Protein AF-A0A935T3U0-F1 (afdb_monomer_lite)

pLDDT: mean 89.56, std 12.7, range [41.94, 97.56]

Foldseek 3Di:
DDLLVQLLVLLVQLLVLLVVDDWDCSVVLNVQSVVLNVCCVPCVLVSLVSLLVSLVVVVVRLVVVVVCVPSCPSSVVSSVSSNVSSCVSNDDDPDDD

Sequence (97 aa):
MSVHGEYARSLASVLELLAEGELRGRDALLDALDAARATETRELSSAARTARAVLDRIDAALDEARDAADDHARLREACHHLRAHCHAILGPPSGGR

Structure (mmCIF, N/CA/C/O backbone):
data_AF-A0A935T3U0-F1
#
_entry.id   AF-A0A935T3U0-F1
#
loop_
_atom_site.group_PDB
_atom_site.id
_atom_site.type_symbol
_atom_site.label_atom_id
_atom_site.label_alt_id
_atom_site.label_comp_id
_atom_site.label_asym_id
_atom_site.label_entity_id
_atom_site.label_seq_id
_atom_site.pdbx_PDB_ins_code
_atom_site.Cartn_x
_atom_site.Cartn_y
_atom_site.Cartn_z
_atom_site.occupancy
_atom_site.B_iso_or_equiv
_atom_site.auth_seq_id
_atom_site.auth_comp_id
_atom_site.auth_asym_id
_atom_site.auth_atom_id
_atom_site.pdbx_PDB_model_num
ATOM 1 N N . MET A 1 1 ? 6.427 5.924 -19.113 1.00 65.69 1 MET A N 1
ATOM 2 C CA . MET A 1 1 ? 6.757 6.198 -17.696 1.00 65.69 1 MET A CA 1
ATOM 3 C C . MET A 1 1 ? 7.507 4.972 -17.166 1.00 65.69 1 MET A C 1
ATOM 5 O O . MET A 1 1 ? 7.322 3.912 -17.746 1.00 65.69 1 MET A O 1
ATOM 9 N N . SER A 1 2 ? 8.431 5.096 -16.204 1.00 86.88 2 SER A N 1
ATOM 10 C CA . SER A 1 2 ? 9.209 3.943 -15.695 1.00 86.88 2 SER A CA 1
ATOM 11 C C . SER A 1 2 ? 8.453 3.233 -14.570 1.00 86.88 2 SER A C 1
ATOM 13 O O . SER A 1 2 ? 7.903 3.921 -13.712 1.00 86.88 2 SER A O 1
ATOM 15 N N . VAL A 1 3 ? 8.510 1.895 -14.525 1.00 87.88 3 VAL A N 1
ATOM 16 C CA . VAL A 1 3 ? 7.885 1.050 -13.484 1.00 87.88 3 VAL A CA 1
ATOM 17 C C . VAL A 1 3 ? 8.259 1.510 -12.071 1.00 87.88 3 VAL A C 1
ATOM 19 O O . VAL A 1 3 ? 7.410 1.551 -11.188 1.00 87.88 3 VAL A O 1
ATOM 22 N N . HIS A 1 4 ? 9.513 1.919 -11.860 1.00 90.94 4 HIS A N 1
ATOM 23 C CA . HIS A 1 4 ? 9.970 2.435 -10.566 1.00 90.94 4 HIS A CA 1
ATOM 24 C C . HIS A 1 4 ? 9.271 3.754 -10.194 1.00 90.94 4 HIS A C 1
ATOM 26 O O . HIS A 1 4 ? 8.826 3.923 -9.065 1.00 90.94 4 HIS A O 1
ATOM 32 N N . GLY A 1 5 ? 9.119 4.680 -11.146 1.00 94.00 5 GLY A N 1
ATOM 33 C CA . GLY A 1 5 ? 8.459 5.963 -10.888 1.00 94.00 5 GLY A CA 1
ATOM 34 C C . GLY A 1 5 ? 6.955 5.823 -10.640 1.00 94.00 5 GLY A C 1
ATOM 35 O O . GLY A 1 5 ? 6.394 6.562 -9.835 1.00 94.00 5 GLY A O 1
ATOM 36 N N . GLU A 1 6 ? 6.308 4.868 -11.310 1.00 96.19 6 GLU A N 1
ATOM 37 C CA . GLU A 1 6 ? 4.898 4.544 -11.075 1.00 96.19 6 GLU A CA 1
ATOM 38 C C . GLU A 1 6 ? 4.701 3.903 -9.698 1.00 96.19 6 GLU A C 1
ATOM 40 O O . GLU A 1 6 ? 3.854 4.361 -8.935 1.00 96.19 6 GLU A O 1
ATOM 45 N N . TYR A 1 7 ? 5.561 2.948 -9.329 1.00 96.38 7 TYR A N 1
ATOM 46 C CA . TYR A 1 7 ? 5.593 2.368 -7.986 1.00 96.38 7 TYR A CA 1
ATOM 47 C C . TYR A 1 7 ? 5.764 3.434 -6.896 1.00 96.38 7 TYR A C 1
ATOM 49 O O . TYR A 1 7 ? 4.946 3.499 -5.982 1.00 96.38 7 TYR A O 1
ATOM 57 N N . ALA A 1 8 ? 6.774 4.302 -7.015 1.00 96.00 8 ALA A N 1
ATOM 58 C CA . ALA A 1 8 ? 7.063 5.329 -6.014 1.00 96.00 8 ALA A CA 1
ATOM 59 C C . ALA A 1 8 ? 5.896 6.317 -5.849 1.00 96.00 8 ALA A C 1
ATOM 61 O O . ALA A 1 8 ? 5.562 6.717 -4.733 1.00 96.00 8 ALA A O 1
ATOM 62 N N . ARG A 1 9 ? 5.228 6.685 -6.955 1.00 96.81 9 ARG A N 1
ATOM 63 C CA . ARG A 1 9 ? 4.032 7.537 -6.910 1.00 96.81 9 ARG A CA 1
ATOM 64 C C . ARG A 1 9 ? 2.878 6.840 -6.194 1.00 96.81 9 ARG A C 1
ATOM 66 O O . ARG A 1 9 ? 2.279 7.439 -5.309 1.00 96.81 9 ARG A O 1
ATOM 73 N N . SER A 1 10 ? 2.573 5.596 -6.555 1.00 97.06 10 SER A N 1
ATOM 74 C CA . SER A 1 10 ? 1.493 4.845 -5.910 1.00 97.06 10 SER A CA 1
ATOM 75 C C . SER A 1 10 ? 1.769 4.589 -4.429 1.00 97.06 10 SER A C 1
ATOM 77 O O . SER A 1 10 ? 0.848 4.675 -3.623 1.00 97.06 10 SER A O 1
ATOM 79 N N . LEU A 1 11 ? 3.026 4.337 -4.053 1.00 97.44 11 LEU A N 1
ATOM 80 C CA . LEU A 1 11 ? 3.437 4.194 -2.657 1.00 97.44 11 LEU A CA 1
ATOM 81 C C . LEU A 1 11 ? 3.208 5.488 -1.869 1.00 97.44 11 LEU A C 1
ATOM 83 O O . LEU A 1 11 ? 2.638 5.442 -0.782 1.00 97.44 11 LEU A O 1
ATOM 87 N N . ALA A 1 12 ? 3.587 6.636 -2.435 1.00 97.38 12 ALA A N 1
ATOM 88 C CA . ALA A 1 12 ? 3.332 7.935 -1.818 1.00 97.38 12 ALA A CA 1
ATOM 89 C C . ALA A 1 12 ? 1.830 8.189 -1.602 1.00 97.38 12 ALA A C 1
ATOM 91 O O . ALA A 1 12 ? 1.446 8.624 -0.521 1.00 97.38 12 ALA A O 1
ATOM 92 N N . SER A 1 13 ? 0.978 7.853 -2.577 1.00 97.00 13 SER A N 1
ATOM 93 C CA . SER A 1 13 ? -0.478 8.000 -2.433 1.00 97.00 13 SER A CA 1
ATOM 94 C C . SER A 1 13 ? -1.067 7.103 -1.341 1.00 97.00 13 SER A C 1
ATOM 96 O O . SER A 1 13 ? -1.957 7.537 -0.617 1.00 97.00 13 SER A O 1
ATOM 98 N N . VAL A 1 14 ? -0.581 5.865 -1.191 1.00 97.25 14 VAL A N 1
ATOM 99 C CA . VAL A 1 14 ? -1.018 4.990 -0.089 1.00 97.25 14 VAL A CA 1
ATOM 100 C C . VAL A 1 14 ? -0.590 5.565 1.260 1.00 97.25 14 VAL A C 1
ATOM 102 O O . VAL A 1 14 ? -1.401 5.579 2.177 1.00 97.25 14 VAL A O 1
ATOM 105 N N . LEU A 1 15 ? 0.648 6.057 1.383 1.00 97.19 15 LEU A N 1
ATOM 106 C CA . LEU A 1 15 ? 1.149 6.681 2.613 1.00 97.19 15 LEU A CA 1
ATOM 107 C C . LEU A 1 15 ? 0.309 7.898 3.025 1.00 97.19 15 LEU A C 1
ATOM 109 O O . LEU A 1 15 ? -0.069 8.005 4.187 1.00 97.19 15 LEU A O 1
ATOM 113 N N . GLU A 1 16 ? -0.008 8.779 2.077 1.00 96.12 16 GLU A N 1
ATOM 114 C CA . GLU A 1 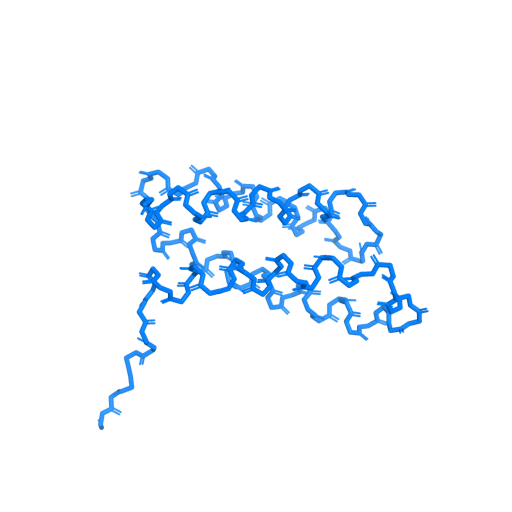16 ? -0.839 9.968 2.302 1.00 96.12 16 GLU A CA 1
ATOM 115 C C . GLU A 1 16 ? -2.241 9.584 2.795 1.00 96.12 16 GLU A C 1
ATOM 117 O O . GLU A 1 16 ? -2.643 9.971 3.890 1.00 96.12 16 GLU A O 1
ATOM 122 N N . LEU A 1 17 ? -2.941 8.723 2.051 1.00 95.19 17 LEU A N 1
ATOM 123 C CA . LEU A 1 17 ? -4.295 8.286 2.406 1.00 95.19 17 LEU A CA 1
ATOM 124 C C . LEU A 1 17 ? -4.336 7.492 3.718 1.00 95.19 17 LEU A C 1
ATOM 126 O O . LEU A 1 17 ? -5.291 7.597 4.484 1.00 95.19 17 LEU A O 1
ATOM 130 N N . LEU A 1 18 ? -3.307 6.685 3.990 1.00 94.31 18 LEU A N 1
ATOM 131 C CA . LEU A 1 18 ? -3.204 5.934 5.237 1.00 94.31 18 LEU A CA 1
ATOM 132 C C . LEU A 1 18 ? -2.967 6.864 6.432 1.00 94.31 18 LEU A C 1
ATOM 134 O O . LEU A 1 18 ? -3.509 6.600 7.501 1.00 94.31 18 LEU A O 1
ATOM 138 N N . ALA A 1 19 ? -2.187 7.936 6.264 1.00 94.25 19 ALA A N 1
ATOM 139 C CA . ALA A 1 19 ? -1.936 8.924 7.312 1.00 94.25 19 ALA A CA 1
ATOM 140 C C . ALA A 1 19 ? -3.186 9.750 7.655 1.00 94.25 19 ALA A C 1
ATOM 142 O O . ALA A 1 19 ? -3.377 10.113 8.816 1.00 94.25 19 ALA A O 1
ATOM 143 N N . GLU A 1 20 ? -4.043 10.007 6.665 1.00 91.75 20 GLU A N 1
ATOM 144 C CA . GLU A 1 20 ? -5.329 10.694 6.841 1.00 91.75 20 GLU A CA 1
ATOM 145 C C . GLU A 1 20 ? -6.406 9.804 7.484 1.00 91.75 20 GLU A C 1
ATOM 147 O O . GLU A 1 20 ? -7.321 10.316 8.128 1.00 91.75 20 GLU A O 1
ATOM 152 N N . GLY A 1 21 ? -6.304 8.481 7.324 1.00 86.56 21 GLY A N 1
ATOM 153 C CA . GLY A 1 21 ? -7.288 7.519 7.819 1.00 86.56 21 GLY A CA 1
ATOM 154 C C . GLY A 1 21 ? -7.147 7.142 9.300 1.00 86.56 21 GLY A C 1
ATOM 155 O O . GLY A 1 21 ? -6.102 7.322 9.936 1.00 86.56 21 GLY A O 1
ATOM 156 N N . GLU A 1 22 ? -8.205 6.530 9.836 1.00 86.19 22 GLU A N 1
ATOM 157 C CA . GLU A 1 22 ? -8.249 5.953 11.183 1.00 86.19 22 GLU A CA 1
ATOM 158 C C . GLU A 1 22 ? -8.279 4.420 11.105 1.00 86.19 22 GLU A C 1
ATOM 160 O O . GLU A 1 22 ? -9.330 3.784 11.131 1.00 86.19 22 GLU A O 1
ATOM 165 N N . LEU A 1 23 ? -7.095 3.808 10.999 1.00 88.75 23 LEU A N 1
ATOM 166 C CA . LEU A 1 23 ? -6.933 2.352 10.989 1.00 88.75 23 LEU A CA 1
ATOM 167 C C . LEU A 1 23 ? -6.266 1.845 12.266 1.00 88.75 23 LEU A C 1
ATOM 169 O O . LEU A 1 23 ? -5.316 2.432 12.792 1.00 88.75 23 LEU A O 1
ATOM 173 N N . ARG A 1 24 ? -6.718 0.685 12.746 1.00 89.38 24 ARG A N 1
ATOM 174 C CA . ARG A 1 24 ? -6.065 0.005 13.865 1.00 89.38 24 ARG A CA 1
ATOM 175 C C . ARG A 1 24 ? -4.627 -0.349 13.481 1.00 89.38 24 ARG A C 1
ATOM 177 O O . ARG A 1 24 ? -4.391 -1.046 12.501 1.00 89.38 24 ARG A O 1
ATOM 184 N N . GLY A 1 25 ? -3.663 0.110 14.279 1.00 91.31 25 GLY A N 1
ATOM 185 C CA . GLY A 1 25 ? -2.243 -0.135 14.013 1.00 91.31 25 GLY A CA 1
ATOM 186 C C . GLY A 1 25 ? -1.670 0.671 12.841 1.00 91.31 25 GLY A C 1
ATOM 187 O O . GLY A 1 25 ? -0.603 0.310 12.350 1.00 91.31 25 GLY A O 1
ATOM 188 N N . ARG A 1 26 ? -2.346 1.751 12.415 1.00 94.19 26 ARG A N 1
ATOM 189 C CA . ARG A 1 26 ? -1.915 2.660 11.340 1.00 94.19 26 ARG A CA 1
ATOM 190 C C . ARG A 1 26 ? -0.434 3.019 11.407 1.00 94.19 26 ARG A C 1
ATOM 192 O O . ARG A 1 26 ? 0.251 2.884 10.403 1.00 94.19 26 ARG A O 1
ATOM 199 N N . ASP A 1 27 ? 0.064 3.434 12.566 1.00 95.88 27 ASP A N 1
ATOM 200 C CA . ASP A 1 27 ? 1.438 3.935 12.682 1.00 95.88 27 ASP A CA 1
ATOM 201 C C . ASP A 1 27 ? 2.470 2.844 12.340 1.00 95.88 27 ASP A C 1
ATOM 203 O O . ASP A 1 27 ? 3.400 3.084 11.579 1.00 95.88 27 ASP A O 1
ATOM 207 N N . ALA A 1 28 ? 2.236 1.598 12.766 1.00 96.25 28 ALA A N 1
ATOM 208 C CA . ALA A 1 28 ? 3.096 0.469 12.402 1.00 96.25 28 ALA A CA 1
ATOM 209 C C . ALA A 1 28 ? 3.025 0.118 10.902 1.00 96.25 28 ALA A C 1
ATOM 211 O O . ALA A 1 28 ? 3.985 -0.407 10.335 1.00 96.25 28 ALA A O 1
ATOM 212 N N . LEU A 1 29 ? 1.882 0.373 10.256 1.00 96.62 29 LEU A N 1
ATOM 213 C CA . LEU A 1 29 ? 1.712 0.193 8.813 1.00 96.62 29 LEU A CA 1
ATOM 214 C C . LEU A 1 29 ? 2.434 1.305 8.035 1.00 96.62 29 LEU A C 1
ATOM 216 O O . LEU A 1 29 ? 3.118 1.002 7.056 1.00 96.62 29 LEU A O 1
ATOM 220 N N . LEU A 1 30 ? 2.333 2.556 8.497 1.00 97.31 30 LEU A N 1
ATOM 221 C CA . LEU A 1 30 ? 3.058 3.706 7.950 1.00 97.31 30 LEU A CA 1
ATOM 222 C C . LEU A 1 30 ? 4.571 3.495 8.046 1.00 97.31 30 LEU A C 1
ATOM 224 O O . LEU A 1 30 ? 5.247 3.555 7.021 1.00 97.31 30 LEU A O 1
ATOM 228 N N . ASP A 1 31 ? 5.084 3.136 9.226 1.00 97.56 31 ASP A N 1
ATOM 229 C CA . ASP A 1 31 ? 6.512 2.872 9.446 1.00 97.56 31 ASP A CA 1
ATOM 230 C C . ASP A 1 31 ? 7.050 1.797 8.487 1.00 97.56 31 ASP A C 1
ATOM 232 O O . ASP A 1 31 ? 8.145 1.913 7.929 1.00 97.56 31 ASP A O 1
ATOM 236 N N . ALA A 1 32 ? 6.269 0.738 8.254 1.00 96.88 32 ALA A N 1
ATOM 237 C CA . ALA A 1 32 ? 6.659 -0.344 7.358 1.00 96.88 32 ALA A CA 1
ATOM 238 C C . ALA A 1 32 ? 6.667 0.079 5.875 1.00 96.88 32 ALA A C 1
ATOM 240 O O . ALA A 1 32 ? 7.546 -0.349 5.119 1.00 96.88 32 ALA A O 1
ATOM 241 N N . LEU A 1 33 ? 5.716 0.918 5.448 1.00 97.19 33 LEU A N 1
ATOM 242 C CA . LEU A 1 33 ? 5.684 1.470 4.089 1.00 97.19 33 LEU A CA 1
ATOM 243 C C . LEU A 1 33 ? 6.797 2.501 3.864 1.00 97.19 33 LEU A C 1
ATOM 245 O O . LEU A 1 33 ? 7.426 2.486 2.805 1.00 97.19 33 LEU A O 1
ATOM 249 N N . ASP A 1 34 ? 7.109 3.331 4.857 1.00 97.25 34 ASP A N 1
ATOM 250 C CA . ASP A 1 34 ? 8.234 4.266 4.785 1.00 97.25 34 ASP A CA 1
ATOM 251 C C . ASP A 1 34 ? 9.581 3.533 4.739 1.00 97.25 34 ASP A C 1
ATOM 253 O O . ASP A 1 34 ? 10.473 3.908 3.971 1.00 97.25 34 ASP A O 1
ATOM 257 N N . ALA A 1 35 ? 9.724 2.417 5.459 1.00 94.81 35 ALA A N 1
ATOM 258 C CA . ALA A 1 35 ? 10.892 1.549 5.326 1.00 94.81 35 ALA A CA 1
ATOM 259 C C . ALA A 1 35 ? 11.008 0.937 3.913 1.00 94.81 35 ALA A C 1
ATOM 261 O O . ALA A 1 35 ? 12.108 0.852 3.352 1.00 94.81 35 ALA A O 1
ATOM 262 N N . ALA A 1 36 ? 9.888 0.546 3.293 1.00 95.12 36 ALA A N 1
ATOM 263 C CA . ALA A 1 36 ? 9.879 0.089 1.901 1.00 95.12 36 ALA A CA 1
ATOM 264 C C . ALA A 1 36 ? 10.293 1.217 0.936 1.00 95.12 36 ALA A C 1
ATOM 266 O O . ALA A 1 36 ? 11.122 1.002 0.052 1.00 95.12 36 ALA A O 1
ATOM 267 N N . ARG A 1 37 ? 9.804 2.441 1.153 1.00 96.31 37 ARG A N 1
ATOM 268 C CA . ARG A 1 37 ? 10.193 3.627 0.377 1.00 96.31 37 ARG A CA 1
ATOM 269 C C . ARG A 1 37 ? 11.686 3.932 0.500 1.00 96.31 37 ARG A C 1
ATOM 271 O O . ARG A 1 37 ? 12.353 4.191 -0.495 1.00 96.31 37 ARG A O 1
ATOM 278 N N . ALA A 1 38 ? 12.252 3.847 1.703 1.00 95.56 38 ALA A N 1
ATOM 279 C CA . ALA A 1 38 ? 13.679 4.084 1.926 1.00 95.56 38 ALA A CA 1
ATOM 280 C C . ALA A 1 38 ? 14.586 3.069 1.197 1.00 95.56 38 ALA A C 1
ATOM 282 O O . ALA A 1 38 ? 15.754 3.360 0.926 1.00 95.56 38 ALA A O 1
ATOM 283 N N . THR A 1 39 ? 14.064 1.883 0.867 1.00 93.62 39 THR A N 1
A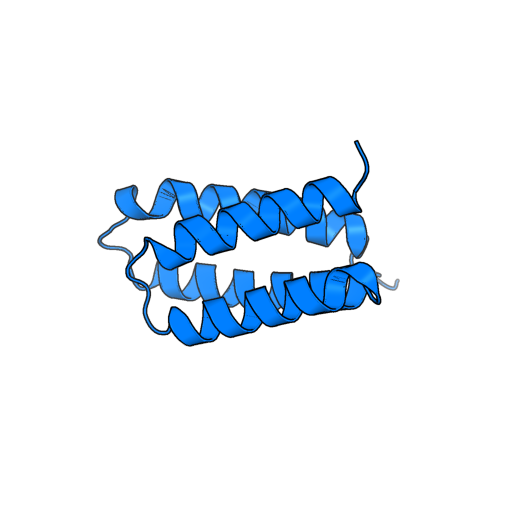TOM 284 C CA . THR A 1 39 ? 14.823 0.790 0.237 1.00 93.62 39 THR A CA 1
ATOM 285 C C . THR A 1 39 ? 14.630 0.686 -1.280 1.00 93.62 39 THR A C 1
ATOM 287 O O . THR A 1 39 ? 15.467 0.071 -1.947 1.00 93.62 39 THR A O 1
ATOM 290 N N . GLU A 1 40 ? 13.610 1.333 -1.856 1.00 91.56 40 GLU A N 1
ATOM 291 C CA . GLU A 1 40 ? 13.207 1.167 -3.266 1.00 91.56 40 GLU A CA 1
ATOM 292 C C . GLU A 1 40 ? 14.305 1.521 -4.282 1.00 91.56 40 GLU A C 1
ATOM 294 O O . GLU A 1 40 ? 14.442 0.864 -5.314 1.00 91.56 40 GLU A O 1
ATOM 299 N N . THR A 1 41 ? 15.146 2.507 -3.958 1.00 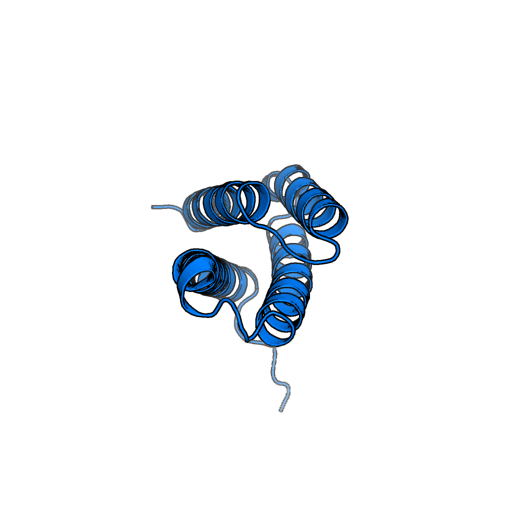91.38 41 THR A N 1
ATOM 300 C CA . THR A 1 41 ? 16.225 2.978 -4.841 1.00 91.38 41 THR A CA 1
ATOM 301 C C . THR A 1 41 ? 17.386 1.993 -4.963 1.00 91.38 41 THR A C 1
ATOM 303 O O . THR A 1 41 ? 18.093 2.008 -5.970 1.00 91.38 41 THR A O 1
ATOM 306 N N . ARG A 1 42 ? 17.590 1.143 -3.948 1.00 93.94 42 ARG A N 1
ATOM 307 C CA . ARG A 1 42 ? 18.670 0.145 -3.900 1.00 93.94 42 ARG A CA 1
ATOM 308 C C . ARG A 1 42 ? 18.173 -1.239 -4.298 1.00 93.94 42 ARG A C 1
ATOM 310 O O . ARG A 1 42 ? 18.845 -1.930 -5.053 1.00 93.94 42 ARG A O 1
ATOM 317 N N . GLU A 1 43 ? 16.999 -1.632 -3.802 1.00 95.50 43 GLU A N 1
ATOM 318 C CA . GLU A 1 43 ? 16.435 -2.970 -3.986 1.00 95.50 43 GLU A CA 1
ATOM 319 C C . GLU A 1 43 ? 14.919 -2.921 -4.225 1.00 95.50 43 GLU A C 1
ATOM 321 O O . GLU A 1 43 ? 14.113 -3.287 -3.365 1.00 95.50 43 GLU A O 1
ATOM 326 N N . LEU A 1 44 ? 14.517 -2.521 -5.433 1.00 94.94 44 LEU A N 1
ATOM 327 C CA . LEU A 1 44 ? 13.106 -2.351 -5.796 1.00 94.94 44 LEU A CA 1
ATOM 328 C C . LEU A 1 44 ? 12.253 -3.612 -5.557 1.00 94.94 44 LEU A C 1
ATOM 330 O O . LEU A 1 44 ? 11.130 -3.522 -5.069 1.00 94.94 44 LEU A O 1
ATOM 334 N N . SER A 1 45 ? 12.778 -4.809 -5.838 1.00 96.06 45 SER A N 1
ATOM 335 C CA . SER A 1 45 ? 12.054 -6.065 -5.579 1.00 96.06 45 SER A CA 1
ATOM 336 C C . SER A 1 45 ? 11.892 -6.367 -4.086 1.00 96.06 45 SER A C 1
ATOM 338 O O . SER A 1 45 ? 10.913 -6.997 -3.692 1.00 96.06 45 SER A O 1
ATOM 340 N N . SER A 1 46 ? 12.840 -5.945 -3.247 1.00 95.81 46 SER A N 1
ATOM 341 C CA . SER A 1 46 ? 12.733 -6.090 -1.792 1.00 95.81 46 SER A CA 1
ATOM 342 C C . SER A 1 46 ? 11.662 -5.148 -1.245 1.00 95.81 46 SER A C 1
ATOM 344 O O . SER A 1 46 ? 10.736 -5.600 -0.570 1.00 95.81 46 SER A O 1
ATOM 346 N N . ALA A 1 47 ? 11.703 -3.881 -1.668 1.00 96.62 47 ALA A N 1
ATOM 347 C CA . ALA A 1 47 ? 10.682 -2.886 -1.360 1.00 96.62 47 ALA A CA 1
ATOM 348 C C . ALA A 1 47 ? 9.279 -3.352 -1.785 1.00 96.62 47 ALA A C 1
ATOM 350 O O . ALA A 1 47 ? 8.364 -3.354 -0.965 1.00 96.62 47 ALA A O 1
ATOM 351 N N . ALA A 1 48 ? 9.120 -3.858 -3.014 1.00 96.94 48 ALA A N 1
ATOM 352 C CA . ALA A 1 48 ? 7.838 -4.352 -3.520 1.00 96.94 48 ALA A CA 1
ATOM 353 C C . ALA A 1 48 ? 7.292 -5.565 -2.740 1.00 96.94 48 ALA A C 1
ATOM 355 O O . ALA A 1 48 ? 6.080 -5.674 -2.545 1.00 96.94 48 ALA A O 1
ATOM 356 N N . ARG A 1 49 ? 8.154 -6.480 -2.261 1.00 96.44 49 ARG A N 1
ATOM 357 C CA . ARG A 1 49 ? 7.727 -7.595 -1.387 1.00 96.44 49 ARG A CA 1
ATOM 358 C C . ARG A 1 49 ? 7.226 -7.088 -0.040 1.00 96.44 49 ARG A C 1
ATOM 360 O O . ARG A 1 49 ? 6.166 -7.524 0.405 1.00 96.44 49 ARG A O 1
ATOM 367 N N . THR A 1 50 ? 7.963 -6.167 0.578 1.00 96.81 50 THR A N 1
ATOM 368 C CA . THR A 1 50 ? 7.571 -5.547 1.850 1.00 96.81 50 THR A CA 1
ATOM 369 C C . THR A 1 50 ? 6.260 -4.789 1.697 1.00 96.81 50 THR A C 1
ATOM 371 O O . THR A 1 50 ? 5.323 -5.053 2.444 1.00 96.81 50 THR A O 1
ATOM 374 N N . ALA A 1 51 ? 6.147 -3.928 0.681 1.00 97.25 51 ALA A N 1
ATOM 375 C CA . ALA A 1 51 ? 4.928 -3.184 0.392 1.00 97.25 51 ALA A CA 1
ATOM 376 C C . ALA A 1 51 ? 3.734 -4.127 0.203 1.00 97.25 51 ALA A C 1
ATOM 378 O O . ALA A 1 51 ? 2.711 -3.942 0.848 1.00 97.25 51 ALA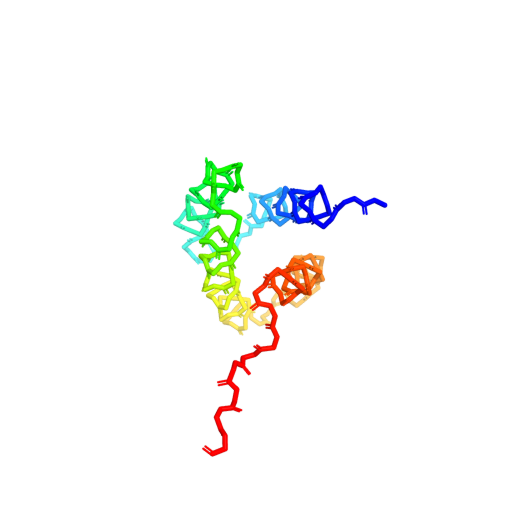 A O 1
ATOM 379 N N . ARG A 1 52 ? 3.874 -5.200 -0.588 1.00 96.56 52 ARG A N 1
ATOM 380 C CA . ARG A 1 52 ? 2.808 -6.199 -0.762 1.00 96.56 52 ARG A CA 1
ATOM 381 C C . ARG A 1 52 ? 2.368 -6.833 0.563 1.00 96.56 52 ARG A C 1
ATOM 383 O O . ARG A 1 52 ? 1.173 -6.908 0.819 1.00 96.56 52 ARG A O 1
ATOM 390 N N . ALA A 1 53 ? 3.312 -7.239 1.412 1.00 96.38 53 ALA A N 1
ATOM 391 C CA . ALA A 1 53 ? 2.990 -7.825 2.713 1.00 96.38 53 ALA A CA 1
ATOM 392 C C . ALA A 1 53 ? 2.276 -6.835 3.653 1.00 96.38 53 ALA A C 1
ATOM 394 O O . ALA A 1 53 ? 1.426 -7.243 4.442 1.00 96.38 53 ALA A O 1
ATOM 395 N N . VAL A 1 54 ? 2.612 -5.544 3.581 1.00 97.38 54 VAL A N 1
ATOM 396 C CA . VAL A 1 54 ? 1.936 -4.497 4.363 1.00 97.38 54 VAL A CA 1
ATOM 397 C C . VAL A 1 54 ? 0.542 -4.207 3.808 1.00 97.38 54 VAL A C 1
ATOM 399 O O . VAL A 1 54 ? -0.399 -4.100 4.588 1.00 97.38 54 VAL A O 1
ATOM 402 N N . LEU A 1 55 ? 0.379 -4.163 2.484 1.00 97.06 55 LEU A N 1
ATOM 403 C CA . LEU A 1 55 ? -0.924 -3.991 1.834 1.00 97.06 55 LEU A CA 1
ATOM 404 C C . LEU A 1 55 ? -1.913 -5.080 2.258 1.00 97.06 55 LEU A C 1
ATOM 406 O O . LEU A 1 55 ? -3.067 -4.781 2.544 1.00 97.06 55 LEU A O 1
ATOM 410 N N . ASP A 1 56 ? -1.471 -6.334 2.363 1.00 95.62 56 ASP A N 1
ATOM 411 C CA . ASP A 1 56 ? -2.333 -7.437 2.811 1.00 95.62 56 ASP A CA 1
ATOM 412 C C . ASP A 1 56 ? -2.800 -7.260 4.270 1.00 95.62 56 ASP A C 1
ATOM 414 O O . ASP A 1 56 ? -3.909 -7.658 4.622 1.00 95.62 56 ASP A O 1
ATOM 418 N N . ARG A 1 57 ? -1.998 -6.598 5.115 1.00 95.56 57 ARG A N 1
ATOM 419 C CA . ARG A 1 57 ? -2.406 -6.218 6.480 1.00 95.56 57 ARG A CA 1
ATOM 420 C C . ARG A 1 57 ? -3.363 -5.029 6.487 1.00 95.56 57 ARG A C 1
ATOM 422 O O . ARG A 1 57 ? -4.264 -5.001 7.318 1.00 95.56 57 ARG A O 1
ATOM 429 N N . ILE A 1 58 ? -3.170 -4.066 5.583 1.00 94.75 58 ILE A N 1
ATOM 430 C CA . ILE A 1 58 ? -4.089 -2.933 5.410 1.00 94.75 58 ILE A CA 1
ATOM 431 C C . ILE A 1 58 ? -5.470 -3.452 5.007 1.00 94.75 58 ILE A C 1
ATOM 433 O O . ILE A 1 58 ? -6.448 -3.074 5.639 1.00 94.75 58 ILE A O 1
ATOM 437 N N . ASP A 1 59 ? -5.557 -4.363 4.035 1.00 92.81 59 ASP A N 1
ATOM 438 C CA . ASP A 1 59 ? -6.833 -4.969 3.629 1.00 92.81 59 ASP A CA 1
ATOM 439 C C . ASP A 1 59 ? -7.531 -5.666 4.805 1.00 92.81 59 ASP A C 1
ATOM 441 O O . ASP A 1 59 ? -8.714 -5.435 5.031 1.00 92.81 59 ASP A O 1
ATOM 445 N N . ALA A 1 60 ? -6.796 -6.446 5.605 1.00 92.31 60 ALA A N 1
ATOM 446 C CA . ALA A 1 60 ? -7.359 -7.091 6.791 1.00 92.31 60 ALA A CA 1
ATOM 447 C C . ALA A 1 60 ? -7.905 -6.066 7.805 1.00 92.31 60 ALA A C 1
ATOM 449 O O . ALA A 1 60 ? -9.019 -6.220 8.302 1.00 92.31 60 ALA A O 1
ATOM 450 N N . ALA A 1 61 ? -7.163 -4.984 8.066 1.00 91.88 61 ALA A N 1
ATOM 451 C CA . ALA A 1 61 ? -7.615 -3.910 8.952 1.00 91.88 61 ALA A CA 1
ATOM 452 C C . ALA A 1 61 ? -8.849 -3.172 8.395 1.00 91.88 61 ALA A C 1
ATOM 454 O O . ALA A 1 61 ? -9.751 -2.801 9.146 1.00 91.88 61 ALA A O 1
ATOM 455 N N . LEU A 1 62 ? -8.908 -2.985 7.076 1.00 90.19 62 LEU A N 1
ATOM 456 C CA . LEU A 1 62 ? -10.040 -2.375 6.380 1.00 90.19 62 LEU A CA 1
ATOM 457 C C . LEU A 1 62 ? -11.293 -3.256 6.403 1.00 90.19 62 LEU A C 1
ATOM 459 O O . LEU A 1 62 ? -12.407 -2.733 6.457 1.00 90.19 62 LEU A O 1
ATOM 463 N N . ASP A 1 63 ? -11.126 -4.574 6.344 1.00 88.88 63 ASP A N 1
ATOM 464 C CA . ASP A 1 63 ? -12.221 -5.540 6.433 1.00 88.88 63 ASP A CA 1
ATOM 465 C C . ASP A 1 63 ? -12.783 -5.644 7.857 1.00 88.88 63 ASP A C 1
ATOM 467 O O . ASP A 1 63 ? -13.989 -5.833 8.030 1.00 88.88 63 ASP A O 1
ATOM 471 N N . GLU A 1 64 ? -11.937 -5.468 8.877 1.00 87.75 64 GLU A N 1
ATOM 472 C CA . GLU A 1 64 ? -12.359 -5.344 10.278 1.00 87.75 64 GLU A CA 1
ATOM 473 C C . GLU A 1 64 ? -13.136 -4.041 10.534 1.00 87.75 64 GLU A C 1
ATOM 475 O O . GLU A 1 64 ? -14.110 -4.040 11.285 1.00 87.75 64 GLU A O 1
ATOM 480 N N . ALA A 1 65 ? -12.769 -2.942 9.867 1.00 82.62 65 ALA A N 1
ATOM 481 C CA . ALA A 1 65 ? -13.410 -1.625 9.981 1.00 82.62 65 ALA A CA 1
ATOM 482 C C . ALA A 1 65 ? -14.712 -1.484 9.155 1.00 82.62 65 ALA A C 1
ATOM 484 O O . ALA A 1 65 ? -15.059 -0.392 8.700 1.00 82.62 65 ALA A O 1
ATOM 485 N N . ARG A 1 66 ? -15.429 -2.593 8.933 1.00 64.94 66 ARG A N 1
ATOM 486 C CA . ARG A 1 66 ? -16.502 -2.772 7.934 1.00 64.94 66 ARG A CA 1
ATOM 487 C C . ARG A 1 66 ? -17.660 -1.761 8.001 1.00 64.94 66 ARG A C 1
ATOM 489 O O . ARG A 1 66 ? -18.342 -1.579 6.995 1.00 64.94 66 ARG A O 1
ATOM 496 N N . ASP A 1 67 ? -17.842 -1.090 9.135 1.00 63.09 67 ASP A N 1
ATOM 497 C CA . ASP A 1 67 ? -18.881 -0.074 9.353 1.00 63.09 67 ASP A CA 1
ATOM 498 C C . ASP A 1 67 ? -18.543 1.308 8.742 1.00 63.09 67 ASP A C 1
ATOM 500 O O . ASP A 1 67 ? -19.430 2.148 8.615 1.00 63.09 67 ASP A O 1
ATOM 504 N N . ALA A 1 68 ? -17.301 1.532 8.287 1.00 61.84 68 ALA A N 1
ATOM 505 C CA . ALA A 1 68 ? -16.829 2.764 7.630 1.00 61.84 68 ALA A CA 1
ATOM 506 C C . ALA A 1 68 ? -16.516 2.534 6.134 1.00 61.84 68 ALA A C 1
ATOM 508 O O . ALA A 1 68 ? -15.434 2.852 5.632 1.00 61.84 68 ALA A O 1
ATOM 509 N N . ALA A 1 69 ? -17.427 1.861 5.421 1.00 61.00 69 ALA A N 1
ATOM 510 C CA . ALA A 1 69 ? -17.172 1.345 4.073 1.00 61.00 69 ALA A CA 1
ATOM 511 C C . ALA A 1 69 ? -16.837 2.435 3.035 1.00 61.00 69 ALA A C 1
ATOM 513 O O . ALA A 1 69 ? -15.943 2.213 2.211 1.00 61.00 69 ALA A O 1
ATOM 514 N N . ASP A 1 70 ? -17.500 3.593 3.106 1.00 65.38 70 ASP A N 1
ATOM 515 C CA . ASP A 1 70 ? -17.310 4.697 2.156 1.00 65.38 70 ASP A CA 1
ATOM 516 C C . ASP A 1 70 ? -16.023 5.493 2.423 1.00 65.38 70 ASP A C 1
ATOM 518 O O . ASP A 1 70 ? -15.341 5.893 1.475 1.00 65.38 70 ASP A O 1
ATOM 522 N N . ASP A 1 71 ? -15.621 5.637 3.690 1.00 71.38 71 ASP A N 1
ATOM 523 C CA . ASP A 1 71 ? -14.445 6.430 4.078 1.00 71.38 71 ASP A CA 1
ATOM 524 C C . ASP A 1 71 ? -13.132 5.807 3.578 1.00 71.38 71 ASP A C 1
ATOM 526 O O . ASP A 1 71 ? -12.155 6.497 3.286 1.00 71.38 71 ASP A O 1
ATOM 530 N N . HIS A 1 72 ? -13.122 4.487 3.385 1.00 86.31 72 HIS A N 1
ATOM 531 C CA . HIS A 1 72 ? -11.928 3.743 2.994 1.00 86.31 72 HIS A CA 1
ATOM 532 C C . HIS A 1 72 ? -11.848 3.377 1.506 1.00 86.31 72 HIS A C 1
ATOM 534 O O . HIS A 1 72 ? -10.885 2.728 1.085 1.00 86.31 72 HIS A O 1
ATOM 540 N N . ALA A 1 73 ? -12.826 3.771 0.682 1.00 90.00 73 ALA A N 1
ATOM 541 C CA . ALA A 1 73 ? -12.858 3.407 -0.738 1.00 90.00 73 ALA A CA 1
ATOM 542 C C . ALA A 1 73 ? -11.599 3.878 -1.494 1.00 90.00 73 ALA A C 1
ATOM 544 O O . ALA A 1 73 ? -10.992 3.108 -2.240 1.00 90.00 73 ALA A O 1
ATOM 545 N N . ARG A 1 74 ? -11.148 5.111 -1.224 1.00 91.81 74 ARG A N 1
ATOM 546 C CA . ARG A 1 74 ? -9.939 5.690 -1.837 1.00 91.81 74 ARG A CA 1
ATOM 547 C C . ARG A 1 74 ? -8.668 4.945 -1.440 1.00 91.81 74 ARG A C 1
ATOM 549 O O . ARG A 1 74 ? -7.814 4.690 -2.286 1.00 91.81 74 ARG A O 1
ATOM 556 N N . LEU A 1 75 ? -8.551 4.561 -0.167 1.00 93.81 75 LEU A N 1
ATOM 557 C CA . LEU A 1 75 ? -7.399 3.804 0.320 1.00 93.81 75 LEU A CA 1
ATOM 558 C C . LEU A 1 75 ? -7.354 2.403 -0.305 1.00 93.81 75 LEU A C 1
ATOM 560 O O . LEU A 1 75 ? -6.283 1.966 -0.725 1.00 93.81 75 LEU A O 1
ATOM 564 N N . ARG A 1 76 ? -8.505 1.728 -0.448 1.00 93.62 76 ARG A N 1
ATOM 565 C CA . ARG A 1 76 ? -8.599 0.432 -1.149 1.00 93.62 76 ARG A CA 1
ATOM 566 C C . ARG A 1 76 ? -8.143 0.536 -2.603 1.00 93.62 76 ARG A C 1
ATOM 568 O O . ARG A 1 76 ? -7.365 -0.301 -3.061 1.00 93.62 76 ARG A O 1
ATOM 575 N N . GLU A 1 77 ? -8.589 1.565 -3.318 1.00 94.88 77 GLU A N 1
ATOM 576 C CA . GLU A 1 77 ? -8.186 1.807 -4.707 1.00 94.88 77 GLU A CA 1
ATOM 577 C C . GLU A 1 77 ? -6.675 2.075 -4.824 1.00 94.88 77 GLU A C 1
ATOM 579 O O . GLU A 1 77 ? -5.991 1.458 -5.643 1.00 94.88 77 GLU A O 1
ATOM 584 N N . ALA A 1 78 ? -6.118 2.922 -3.954 1.00 95.88 78 ALA A N 1
ATOM 585 C CA . ALA A 1 78 ? -4.681 3.188 -3.926 1.00 95.88 78 ALA A CA 1
ATOM 586 C C . ALA A 1 78 ? -3.859 1.922 -3.620 1.00 95.88 78 ALA A C 1
ATOM 588 O O . ALA A 1 78 ? -2.858 1.651 -4.290 1.00 95.88 78 ALA A O 1
ATOM 589 N N . CYS A 1 79 ? -4.313 1.104 -2.663 1.00 96.56 79 CYS A N 1
ATOM 590 C CA . CYS A 1 79 ? -3.703 -0.188 -2.347 1.00 96.56 79 CYS A CA 1
ATOM 591 C C . CYS A 1 79 ? -3.737 -1.139 -3.551 1.00 96.56 79 CYS A C 1
ATOM 593 O O . CYS A 1 79 ? -2.738 -1.797 -3.853 1.00 96.56 79 CYS A O 1
ATOM 595 N N . HIS A 1 80 ? -4.858 -1.186 -4.276 1.00 96.00 80 HIS A N 1
ATOM 596 C CA . HIS A 1 80 ? -4.997 -1.983 -5.493 1.00 96.00 80 HIS A CA 1
ATOM 597 C C . HIS A 1 80 ? -3.998 -1.557 -6.580 1.00 96.00 80 HIS A C 1
ATOM 599 O O . HIS A 1 80 ? -3.304 -2.406 -7.146 1.00 96.00 80 HIS A O 1
ATOM 605 N N . HIS A 1 81 ? -3.856 -0.253 -6.827 1.00 96.12 81 HIS A N 1
ATOM 606 C CA . HIS A 1 81 ? -2.876 0.262 -7.785 1.00 96.12 81 HIS A CA 1
ATOM 607 C C . HIS A 1 81 ? -1.437 -0.076 -7.378 1.00 96.12 81 HIS A C 1
ATOM 609 O O . HIS A 1 81 ? -0.667 -0.584 -8.197 1.00 96.12 81 HIS A O 1
ATOM 615 N N . LEU A 1 82 ? -1.074 0.112 -6.104 1.00 97.38 82 LEU A N 1
ATOM 616 C CA . LEU A 1 82 ? 0.261 -0.254 -5.631 1.00 97.38 82 LEU A CA 1
ATOM 617 C C . LEU A 1 82 ? 0.525 -1.761 -5.777 1.00 97.38 82 LEU A C 1
ATOM 619 O O . LEU A 1 82 ? 1.607 -2.149 -6.218 1.00 97.38 82 LEU A O 1
ATOM 623 N N . ARG A 1 83 ? -0.466 -2.623 -5.502 1.00 96.19 83 ARG A N 1
ATOM 624 C CA . ARG A 1 83 ? -0.352 -4.075 -5.733 1.00 96.19 83 ARG A CA 1
ATOM 625 C C . ARG A 1 83 ? -0.063 -4.414 -7.190 1.00 96.19 83 ARG A C 1
ATOM 627 O O . ARG A 1 83 ? 0.760 -5.296 -7.436 1.00 96.19 83 ARG A O 1
ATOM 634 N N . ALA A 1 84 ? -0.709 -3.740 -8.140 1.00 95.50 84 ALA A N 1
ATOM 635 C CA . ALA A 1 84 ? -0.455 -3.958 -9.561 1.00 95.50 84 ALA A CA 1
ATOM 636 C C . ALA A 1 84 ? 1.010 -3.650 -9.918 1.00 95.50 84 ALA A C 1
ATOM 638 O O . ALA A 1 84 ? 1.661 -4.441 -10.605 1.00 95.50 84 ALA A O 1
ATOM 639 N N . HIS A 1 85 ? 1.573 -2.570 -9.369 1.00 96.00 85 HIS A N 1
ATOM 640 C CA . HIS A 1 85 ? 2.990 -2.246 -9.545 1.00 96.00 85 HIS A CA 1
ATOM 641 C C . HIS A 1 85 ? 3.914 -3.248 -8.844 1.00 96.00 85 HIS A C 1
ATOM 643 O O . HIS A 1 85 ? 4.890 -3.697 -9.447 1.00 96.00 85 HIS A O 1
ATOM 649 N N . CYS A 1 86 ? 3.588 -3.680 -7.622 1.00 95.75 86 CYS A N 1
ATOM 650 C CA . CYS A 1 86 ? 4.320 -4.754 -6.949 1.00 95.75 86 CYS A CA 1
ATOM 651 C C . CYS A 1 86 ? 4.322 -6.041 -7.786 1.00 95.75 86 CYS A C 1
ATOM 653 O O . CYS A 1 86 ? 5.355 -6.693 -7.909 1.00 95.75 86 CYS A O 1
ATOM 655 N N . HIS A 1 87 ? 3.192 -6.403 -8.396 1.00 93.94 87 HIS A N 1
ATOM 656 C CA . HIS A 1 87 ? 3.102 -7.564 -9.278 1.00 93.94 87 HIS A CA 1
ATOM 657 C C . HIS A 1 87 ? 3.973 -7.405 -10.531 1.00 93.94 87 HIS A C 1
ATOM 659 O O . HIS A 1 87 ? 4.708 -8.325 -10.880 1.00 93.94 87 HIS A O 1
ATOM 665 N N . ALA A 1 88 ? 3.958 -6.229 -11.165 1.0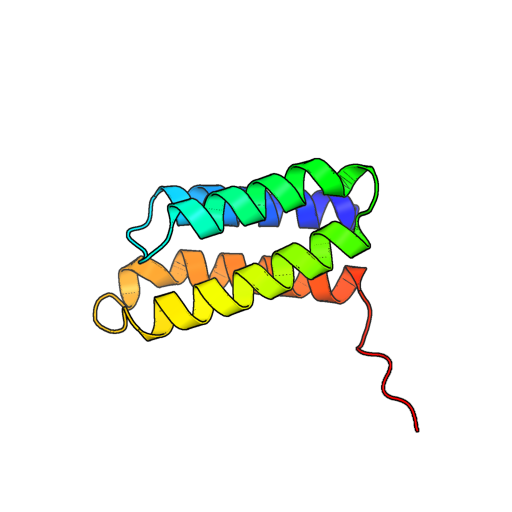0 93.69 88 ALA A N 1
ATOM 666 C CA . ALA A 1 88 ? 4.803 -5.943 -12.323 1.00 93.69 88 ALA A CA 1
ATOM 667 C C . ALA A 1 88 ? 6.308 -6.028 -11.995 1.00 93.69 88 ALA A C 1
ATOM 669 O O . ALA A 1 88 ? 7.086 -6.517 -12.810 1.00 93.69 88 ALA A O 1
ATOM 670 N N . ILE A 1 89 ? 6.715 -5.589 -10.798 1.00 94.56 89 ILE A N 1
ATOM 671 C CA . ILE A 1 89 ? 8.110 -5.640 -10.326 1.00 94.56 89 ILE A CA 1
ATOM 672 C C . ILE A 1 89 ? 8.546 -7.067 -9.983 1.00 94.56 89 ILE A C 1
ATOM 674 O O . ILE A 1 89 ? 9.667 -7.467 -10.290 1.00 94.56 89 ILE A O 1
ATOM 678 N N . LEU A 1 90 ? 7.693 -7.815 -9.282 1.00 93.88 90 LEU A N 1
ATOM 679 C CA . LEU A 1 90 ? 8.026 -9.150 -8.779 1.00 93.88 90 LEU A CA 1
ATOM 680 C C . LEU A 1 90 ? 7.849 -10.241 -9.835 1.00 93.88 90 LEU A C 1
ATOM 682 O O . LEU A 1 90 ? 8.379 -11.339 -9.668 1.00 93.88 90 LEU A O 1
ATOM 686 N N . GLY A 1 91 ? 7.124 -9.930 -10.907 1.00 87.00 91 GLY A N 1
ATOM 687 C CA . GLY A 1 91 ? 6.698 -10.898 -11.897 1.00 87.00 91 GLY A CA 1
ATOM 688 C C . GLY A 1 91 ? 5.597 -11.824 -11.367 1.00 87.00 91 GLY A C 1
ATOM 689 O O . GLY A 1 91 ? 5.185 -11.749 -10.200 1.00 87.00 91 GLY A O 1
ATOM 690 N N . PRO A 1 92 ? 5.087 -12.717 -12.230 1.00 77.88 92 PRO A N 1
ATOM 691 C CA . PRO A 1 92 ? 4.194 -13.777 -11.790 1.00 77.88 92 PRO A CA 1
ATOM 692 C C . PRO A 1 92 ? 4.888 -14.614 -10.707 1.00 77.88 92 PRO A C 1
ATOM 694 O O . PRO A 1 92 ? 6.104 -14.816 -10.785 1.00 77.88 92 PRO A O 1
ATOM 697 N N . PRO A 1 93 ? 4.152 -15.125 -9.699 1.00 64.88 93 PRO A N 1
ATOM 698 C CA . PRO A 1 93 ? 4.730 -16.109 -8.797 1.00 64.88 93 PRO A CA 1
ATOM 699 C C . PRO A 1 93 ? 5.266 -17.243 -9.666 1.00 64.88 93 PRO A C 1
ATOM 701 O O . PRO A 1 93 ? 4.531 -17.758 -10.510 1.00 64.88 93 PRO A O 1
ATOM 704 N N . SER A 1 94 ? 6.546 -17.578 -9.514 1.00 53.72 94 SER A N 1
ATOM 705 C CA . SER A 1 94 ? 7.181 -18.681 -10.230 1.00 53.72 94 SER A CA 1
ATOM 706 C C . SER A 1 94 ? 6.480 -19.986 -9.849 1.00 53.72 94 SER A C 1
ATOM 708 O O . SER A 1 94 ? 6.887 -20.681 -8.923 1.00 53.72 94 SER A O 1
ATOM 710 N N . GLY A 1 95 ? 5.371 -20.284 -10.521 1.00 44.38 95 GLY A N 1
ATOM 711 C CA . GLY A 1 95 ? 4.653 -21.540 -10.431 1.00 44.38 95 GLY A CA 1
ATOM 712 C C . GLY A 1 95 ? 5.483 -22.589 -11.142 1.00 44.38 95 GLY A C 1
ATOM 713 O O . GLY A 1 95 ? 5.468 -22.669 -12.371 1.00 44.38 95 GLY A O 1
ATOM 714 N N . GLY A 1 96 ? 6.249 -23.343 -10.356 1.00 42.41 96 GLY A N 1
ATOM 715 C CA . GLY A 1 96 ? 6.855 -24.587 -10.796 1.00 42.41 96 GLY A CA 1
ATOM 716 C C . GLY A 1 96 ? 5.782 -25.530 -11.333 1.00 42.41 96 GLY A C 1
ATOM 717 O O . GLY A 1 96 ? 4.688 -25.629 -10.775 1.00 42.41 96 GLY A O 1
ATOM 718 N N . ARG A 1 97 ? 6.116 -26.175 -12.449 1.00 41.94 97 ARG A N 1
ATOM 719 C CA . ARG A 1 97 ? 5.518 -27.454 -12.829 1.00 41.94 97 ARG A CA 1
ATOM 720 C C . ARG A 1 97 ? 5.876 -28.522 -11.805 1.00 41.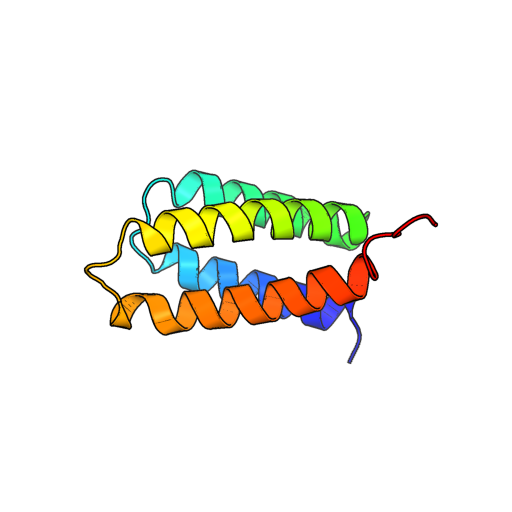94 97 ARG A C 1
ATOM 722 O O . ARG A 1 97 ? 6.990 -28.417 -11.242 1.00 41.94 97 ARG A O 1
#

Secondary structure (DSSP, 8-state):
--HHHHHHHHHHHHHHHHHHS--TTHHHHHHHHHHHHHHTTT-HHHHHHHHHHHHHHHHHHHHHTTT-TTTTHHHHHHHHHHHHHHHHHH-S-----

Radius of gyration: 13.41 Å; chains: 1; bounding box: 38×38×32 Å